Protein AF-A0A7S3WTS3-F1 (afdb_monomer)

Organism: NCBI:txid141414

Structure (mmCIF, N/CA/C/O backbone):
data_AF-A0A7S3WTS3-F1
#
_entry.id   AF-A0A7S3WTS3-F1
#
loop_
_atom_site.group_PDB
_atom_site.id
_atom_site.type_symbol
_atom_site.label_atom_id
_atom_site.label_alt_id
_atom_site.label_comp_id
_atom_site.label_asym_id
_atom_site.label_entity_id
_atom_site.label_seq_id
_atom_site.pdbx_PDB_ins_code
_atom_site.Cartn_x
_atom_site.Cartn_y
_atom_site.Cartn_z
_atom_site.occupancy
_atom_site.B_iso_or_equiv
_atom_site.auth_seq_id
_atom_site.auth_comp_id
_atom_site.auth_asym_id
_atom_site.auth_atom_id
_atom_site.pdbx_PDB_model_num
ATOM 1 N N . LYS A 1 1 ? 21.705 3.295 -2.049 1.00 76.31 1 LYS A N 1
ATOM 2 C CA . LYS A 1 1 ? 22.272 1.938 -1.804 1.00 76.31 1 LYS A CA 1
ATOM 3 C C . LYS A 1 1 ? 21.779 1.475 -0.442 1.00 76.31 1 LYS A C 1
ATOM 5 O O . LYS A 1 1 ? 21.691 2.324 0.433 1.00 76.31 1 LYS A O 1
ATOM 10 N N . SER A 1 2 ? 21.435 0.195 -0.284 1.00 85.75 2 SER A N 1
ATOM 11 C CA . SER A 1 2 ? 20.919 -0.318 0.992 1.00 85.75 2 SER A CA 1
ATOM 12 C C . SER A 1 2 ? 21.976 -0.239 2.103 1.00 85.75 2 SER A C 1
ATOM 14 O O . SER A 1 2 ? 23.155 -0.482 1.843 1.00 85.75 2 SER A O 1
ATOM 16 N N . VAL A 1 3 ? 21.533 0.107 3.314 1.00 93.62 3 VAL A N 1
ATOM 17 C CA . VAL A 1 3 ? 22.329 0.105 4.556 1.00 93.62 3 VAL A CA 1
ATOM 18 C C . VAL A 1 3 ? 21.794 -0.894 5.593 1.00 93.62 3 VAL A C 1
ATOM 20 O O . VAL A 1 3 ? 22.358 -1.009 6.676 1.00 93.62 3 VAL A O 1
ATOM 23 N N . GLY A 1 4 ? 20.718 -1.617 5.271 1.00 95.69 4 GLY A N 1
ATOM 24 C CA . GLY A 1 4 ? 20.043 -2.555 6.163 1.00 95.69 4 GLY A CA 1
ATOM 25 C C . GLY A 1 4 ? 18.849 -3.226 5.486 1.00 95.69 4 GLY A C 1
ATOM 26 O O . GLY A 1 4 ? 18.454 -2.861 4.379 1.00 95.69 4 GLY A O 1
ATOM 27 N N . GLU A 1 5 ? 18.272 -4.218 6.152 1.00 97.00 5 GLU A N 1
ATOM 28 C CA . GLU A 1 5 ? 17.117 -4.963 5.658 1.00 97.00 5 GLU A CA 1
ATOM 29 C C . GLU A 1 5 ? 16.121 -5.236 6.783 1.00 97.00 5 GLU A C 1
ATOM 31 O O . GLU A 1 5 ? 16.455 -5.179 7.968 1.00 97.00 5 GLU A O 1
ATOM 36 N N . VAL A 1 6 ? 14.880 -5.514 6.397 1.00 98.00 6 VAL A N 1
ATOM 37 C CA . VAL A 1 6 ? 13.776 -5.803 7.311 1.00 98.00 6 VAL A CA 1
ATOM 38 C C . VAL A 1 6 ? 13.085 -7.084 6.874 1.00 98.00 6 VAL A C 1
ATOM 40 O O . VAL A 1 6 ? 13.077 -7.428 5.692 1.00 98.00 6 VAL A O 1
ATOM 43 N N . MET A 1 7 ? 12.468 -7.781 7.823 1.00 98.25 7 MET A N 1
ATOM 44 C CA . MET A 1 7 ? 11.709 -8.996 7.549 1.00 98.25 7 MET A CA 1
ATOM 45 C C . MET A 1 7 ? 10.384 -8.956 8.302 1.00 98.25 7 MET A C 1
ATOM 47 O O . MET A 1 7 ? 10.356 -8.775 9.518 1.00 98.25 7 MET A O 1
ATOM 51 N N . ALA A 1 8 ? 9.285 -9.188 7.583 1.00 98.25 8 ALA A N 1
ATOM 52 C CA . ALA A 1 8 ? 7.951 -9.249 8.160 1.00 98.25 8 ALA A CA 1
ATOM 53 C C . ALA A 1 8 ? 7.252 -10.569 7.838 1.00 98.25 8 ALA A C 1
ATOM 55 O O . ALA A 1 8 ? 7.285 -11.063 6.711 1.00 98.25 8 ALA A O 1
ATOM 56 N N . ILE A 1 9 ? 6.540 -11.104 8.828 1.00 98.38 9 ILE A N 1
ATOM 57 C CA . ILE A 1 9 ? 5.779 -12.347 8.704 1.00 98.38 9 ILE A CA 1
ATOM 58 C C . ILE A 1 9 ? 4.284 -12.018 8.580 1.00 98.38 9 ILE A C 1
ATOM 60 O O . ILE A 1 9 ? 3.720 -11.241 9.364 1.00 98.38 9 ILE A O 1
ATOM 64 N N . GLY A 1 10 ? 3.642 -12.630 7.587 1.00 97.62 10 GLY A N 1
ATOM 65 C CA . GLY A 1 10 ? 2.206 -12.552 7.329 1.00 97.62 10 GLY A CA 1
ATOM 66 C C . GLY A 1 10 ? 1.701 -13.845 6.691 1.00 97.62 10 GLY A C 1
ATOM 67 O O . GLY A 1 10 ? 2.477 -14.614 6.127 1.00 97.62 10 GLY A O 1
ATOM 68 N N . ARG A 1 11 ? 0.396 -14.104 6.799 1.00 97.38 11 ARG A N 1
ATOM 69 C CA . ARG A 1 11 ? -0.264 -15.267 6.175 1.00 97.38 11 ARG A CA 1
ATOM 70 C C . ARG A 1 11 ? -0.733 -14.979 4.750 1.00 97.38 11 ARG A C 1
ATOM 72 O O . ARG A 1 11 ? -1.161 -15.893 4.049 1.00 97.38 11 ARG A O 1
ATOM 79 N N . THR A 1 12 ? -0.661 -13.719 4.335 1.00 97.38 12 THR A N 1
ATOM 80 C CA . THR A 1 12 ? -0.874 -13.256 2.964 1.00 97.38 12 THR A CA 1
ATOM 81 C C . THR A 1 12 ? 0.330 -12.428 2.520 1.00 97.38 12 THR A C 1
ATOM 83 O O . THR A 1 12 ? 1.069 -11.887 3.351 1.00 97.38 12 THR A O 1
ATOM 86 N N . PHE A 1 13 ? 0.540 -12.332 1.206 1.00 98.44 13 PHE A N 1
ATOM 87 C CA . PHE A 1 13 ? 1.601 -11.490 0.658 1.00 98.44 13 PHE A CA 1
ATOM 88 C C . PHE A 1 13 ? 1.353 -10.021 1.006 1.00 98.44 13 PHE A C 1
ATOM 90 O O . PHE A 1 13 ? 2.266 -9.326 1.435 1.00 98.44 13 PHE A O 1
ATOM 97 N N . GLU A 1 14 ? 0.104 -9.575 0.872 1.00 98.50 14 GLU A N 1
ATOM 98 C CA . GLU A 1 14 ? -0.329 -8.212 1.154 1.00 98.50 14 GLU A CA 1
ATOM 99 C C . GLU A 1 14 ? -0.013 -7.819 2.607 1.00 98.50 14 GLU A C 1
ATOM 101 O O . GLU A 1 14 ? 0.585 -6.773 2.860 1.00 98.50 14 GLU A O 1
ATOM 106 N N . GLU A 1 15 ? -0.321 -8.706 3.561 1.00 98.56 15 GLU A N 1
ATOM 107 C CA . GLU A 1 15 ? -0.021 -8.496 4.976 1.00 98.56 15 GLU A CA 1
ATOM 108 C C . GLU A 1 15 ? 1.484 -8.388 5.243 1.00 98.56 15 GLU A C 1
ATOM 110 O O . GLU A 1 15 ? 1.923 -7.463 5.932 1.00 98.56 15 GLU A O 1
ATOM 115 N N . SER A 1 16 ? 2.267 -9.339 4.723 1.00 98.50 16 SER A N 1
ATOM 116 C CA . SER A 1 16 ? 3.720 -9.362 4.918 1.00 98.50 16 SER A CA 1
ATOM 117 C C . SER A 1 16 ? 4.374 -8.123 4.304 1.00 98.50 16 SER A C 1
ATOM 119 O O . SER A 1 16 ? 5.156 -7.454 4.978 1.00 98.50 16 SER A O 1
ATOM 121 N N . LEU A 1 17 ? 3.988 -7.747 3.082 1.00 98.50 17 LEU A N 1
ATOM 122 C CA . LEU A 1 17 ? 4.542 -6.589 2.391 1.00 98.50 17 LEU A CA 1
ATOM 123 C C . LEU A 1 17 ? 4.245 -5.279 3.128 1.00 98.50 17 LEU A C 1
ATOM 125 O O . LEU A 1 17 ? 5.165 -4.500 3.366 1.00 98.50 17 LEU A O 1
ATOM 129 N N . GLN A 1 18 ? 2.988 -5.020 3.505 1.00 98.44 18 GLN A N 1
ATOM 130 C CA . GLN A 1 18 ? 2.647 -3.764 4.185 1.00 98.44 18 GLN A CA 1
ATOM 131 C C . GLN A 1 18 ? 3.362 -3.634 5.535 1.00 98.44 18 GLN A C 1
ATOM 133 O O . GLN A 1 18 ? 3.818 -2.550 5.890 1.00 98.44 18 GLN A O 1
ATOM 138 N N . LYS A 1 19 ? 3.519 -4.743 6.271 1.00 98.25 19 LYS A N 1
ATOM 139 C CA . LYS A 1 19 ? 4.327 -4.765 7.497 1.00 98.25 19 LYS A CA 1
ATOM 140 C C . LYS A 1 19 ? 5.802 -4.483 7.211 1.00 98.25 19 LYS A C 1
ATOM 142 O O . LYS A 1 19 ? 6.389 -3.686 7.931 1.00 98.25 19 LYS A O 1
ATOM 147 N N . ALA A 1 20 ? 6.383 -5.104 6.183 1.00 98.31 20 ALA A N 1
ATOM 148 C CA . ALA A 1 20 ? 7.781 -4.887 5.815 1.00 98.31 20 ALA A CA 1
ATOM 149 C C . ALA A 1 20 ? 8.042 -3.421 5.438 1.00 98.31 20 ALA A C 1
ATOM 151 O O . ALA A 1 20 ? 9.007 -2.844 5.922 1.00 98.31 20 ALA A O 1
ATOM 152 N N . LEU A 1 21 ? 7.151 -2.792 4.664 1.00 97.44 21 LEU A N 1
ATOM 153 C CA . LEU A 1 21 ? 7.256 -1.368 4.319 1.00 97.44 21 LEU A CA 1
ATOM 154 C C . LEU A 1 21 ? 7.227 -0.470 5.564 1.00 97.44 21 LEU A C 1
ATOM 156 O O . LEU A 1 21 ? 8.053 0.423 5.691 1.00 97.44 21 LEU A O 1
ATOM 160 N N . ARG A 1 22 ? 6.357 -0.746 6.541 1.00 97.06 22 ARG A N 1
ATOM 161 C CA . ARG A 1 22 ? 6.357 0.002 7.813 1.00 97.06 22 ARG A CA 1
ATOM 162 C C . ARG A 1 22 ? 7.616 -0.194 8.656 1.00 97.06 22 ARG A C 1
ATOM 164 O O . ARG A 1 22 ? 7.928 0.639 9.497 1.00 97.06 22 ARG A O 1
ATOM 171 N N . MET A 1 23 ? 8.329 -1.304 8.479 1.00 97.50 23 MET A N 1
ATOM 172 C CA . MET A 1 23 ? 9.573 -1.551 9.208 1.00 97.50 23 MET A CA 1
ATOM 173 C C . MET A 1 23 ? 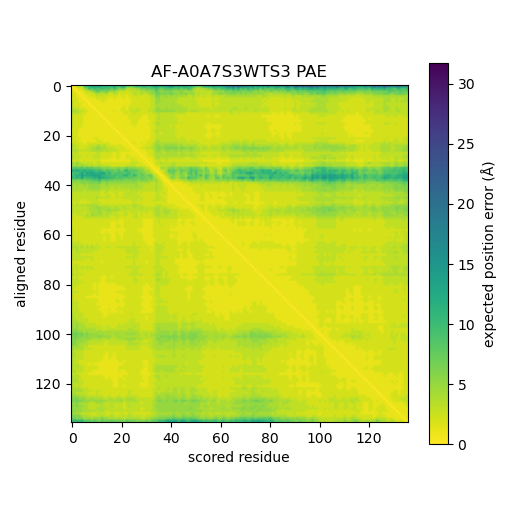10.752 -0.756 8.640 1.00 97.50 23 MET A C 1
ATOM 175 O O . MET A 1 23 ? 11.752 -0.621 9.340 1.00 97.50 23 MET A O 1
ATOM 179 N N . THR A 1 24 ? 10.672 -0.247 7.401 1.00 94.94 24 THR A N 1
ATOM 180 C CA . THR A 1 24 ? 11.810 0.454 6.784 1.00 94.94 24 THR A CA 1
ATOM 181 C C . THR A 1 24 ? 12.035 1.848 7.357 1.00 94.94 24 THR A C 1
ATOM 183 O O . THR A 1 24 ? 13.183 2.264 7.464 1.00 94.94 24 THR A O 1
ATOM 186 N N . ASP A 1 25 ? 10.964 2.567 7.708 1.00 92.69 25 ASP A N 1
ATOM 187 C CA . ASP A 1 25 ? 11.033 3.914 8.282 1.00 92.69 25 ASP A CA 1
ATOM 188 C C . ASP A 1 25 ? 9.705 4.259 8.997 1.00 92.69 25 ASP A C 1
ATOM 190 O O . ASP A 1 25 ? 8.646 3.946 8.447 1.00 92.69 25 ASP A O 1
ATOM 194 N N . PRO A 1 26 ? 9.715 4.912 10.180 1.00 90.56 26 PRO A N 1
ATOM 195 C CA . PRO A 1 26 ? 8.499 5.287 10.916 1.00 90.56 26 PRO A CA 1
ATOM 196 C C . PRO A 1 26 ? 7.515 6.201 10.168 1.00 90.56 26 PRO A C 1
ATOM 198 O O . PRO A 1 26 ? 6.361 6.320 10.576 1.00 90.56 26 PRO A O 1
ATOM 201 N N . ILE A 1 27 ? 7.958 6.896 9.119 1.00 90.75 27 ILE A N 1
ATOM 202 C CA . ILE A 1 27 ? 7.109 7.766 8.295 1.00 90.75 27 ILE A CA 1
ATOM 203 C C . ILE A 1 27 ? 6.296 6.940 7.287 1.00 90.75 27 ILE A C 1
ATOM 205 O O . ILE A 1 27 ? 5.232 7.379 6.845 1.00 90.75 27 ILE A O 1
ATOM 209 N N . ILE A 1 28 ? 6.769 5.744 6.927 1.00 93.06 28 ILE A N 1
ATOM 210 C CA . ILE A 1 28 ? 6.120 4.880 5.944 1.00 93.06 28 ILE A CA 1
ATOM 211 C C . ILE A 1 28 ? 4.992 4.099 6.606 1.00 93.06 28 ILE A C 1
ATOM 213 O O . ILE A 1 28 ? 5.206 3.313 7.521 1.00 93.06 28 ILE A O 1
ATOM 217 N N . GLU A 1 29 ? 3.782 4.265 6.078 1.00 94.31 29 GLU A N 1
ATOM 218 C CA . GLU A 1 29 ? 2.571 3.635 6.613 1.00 94.31 29 GLU A CA 1
ATOM 219 C C . GLU A 1 29 ? 2.208 2.294 5.961 1.00 94.31 29 GLU A C 1
ATOM 221 O O . GLU A 1 29 ? 1.423 1.509 6.501 1.00 94.31 29 GLU A O 1
ATOM 226 N N . GLY A 1 30 ? 2.822 1.980 4.823 1.00 96.06 30 GLY A N 1
ATOM 227 C CA . GLY A 1 30 ? 2.553 0.771 4.060 1.00 96.06 30 GLY A CA 1
ATOM 228 C C . GLY A 1 30 ? 2.726 1.018 2.568 1.00 96.06 30 GLY A C 1
ATOM 229 O O . GLY A 1 30 ? 3.557 1.822 2.145 1.00 96.06 30 GLY A O 1
ATOM 230 N N . PHE A 1 31 ? 1.938 0.309 1.761 1.00 97.69 31 PHE A N 1
ATOM 231 C CA . PHE A 1 31 ? 1.930 0.491 0.312 1.00 97.69 31 PHE A CA 1
ATOM 232 C C . PHE A 1 31 ? 1.034 1.678 -0.061 1.00 97.69 31 PHE A C 1
ATOM 234 O O . PHE A 1 31 ? -0.172 1.527 -0.253 1.00 97.69 31 PHE A O 1
ATOM 241 N N . GLU A 1 32 ? 1.637 2.862 -0.117 1.00 94.06 32 GLU A N 1
ATOM 242 C CA . GLU A 1 32 ? 0.951 4.140 -0.314 1.00 94.06 32 GLU A CA 1
ATOM 243 C C . GLU A 1 32 ? 1.345 4.798 -1.651 1.00 94.06 32 GLU A C 1
ATOM 245 O O . GLU A 1 32 ? 2.521 4.762 -2.027 1.00 94.06 32 GLU A O 1
ATOM 250 N N . PRO A 1 33 ? 0.389 5.397 -2.387 1.00 92.88 33 PRO A N 1
ATOM 251 C CA . PRO A 1 33 ? 0.687 6.185 -3.578 1.00 92.88 33 PRO A CA 1
ATOM 252 C C . PRO A 1 33 ? 1.446 7.461 -3.199 1.00 92.88 33 PRO A C 1
ATOM 254 O O . PRO A 1 33 ? 1.111 8.113 -2.210 1.00 92.88 33 PRO A O 1
ATOM 257 N N . ASN A 1 34 ? 2.448 7.832 -3.996 1.00 86.88 34 ASN A N 1
ATOM 258 C CA . ASN A 1 34 ? 3.230 9.046 -3.780 1.00 86.88 34 ASN A CA 1
ATOM 259 C C . ASN A 1 34 ? 3.334 9.857 -5.077 1.00 86.88 34 ASN A C 1
ATOM 261 O O . ASN A 1 34 ? 4.106 9.517 -5.973 1.00 86.88 34 ASN A O 1
ATOM 265 N N . GLU A 1 35 ? 2.569 10.945 -5.152 1.00 74.12 35 GLU A N 1
ATOM 266 C CA . GLU A 1 35 ? 2.540 11.842 -6.312 1.00 74.12 35 GLU A CA 1
ATOM 267 C C . GLU A 1 35 ? 3.864 12.587 -6.527 1.00 74.12 35 GLU A C 1
ATOM 269 O O . GLU A 1 35 ? 4.239 12.844 -7.666 1.00 74.12 35 GLU A O 1
ATOM 274 N N . PHE A 1 36 ? 4.641 12.824 -5.465 1.00 77.50 36 PHE A N 1
ATOM 275 C CA . PHE A 1 36 ? 5.948 13.486 -5.554 1.00 77.50 36 PHE A CA 1
ATOM 276 C C . PHE A 1 36 ? 7.031 12.604 -6.189 1.00 77.50 36 PHE A C 1
ATOM 278 O O . PHE A 1 36 ? 8.120 13.084 -6.494 1.00 77.50 36 PHE A O 1
ATOM 285 N N . VAL A 1 37 ? 6.760 11.310 -6.395 1.00 77.69 37 VAL A N 1
ATOM 286 C CA . VAL A 1 37 ? 7.661 10.421 -7.147 1.00 77.69 37 VAL A CA 1
ATOM 287 C C . VAL A 1 37 ? 7.528 10.641 -8.658 1.00 77.69 37 VAL A C 1
ATOM 289 O O . VAL A 1 37 ? 8.454 10.309 -9.400 1.00 77.69 37 VAL A O 1
ATOM 292 N N . ALA A 1 38 ? 6.397 11.181 -9.127 1.00 78.38 38 ALA A N 1
ATOM 293 C CA . ALA A 1 38 ? 6.162 11.450 -10.540 1.00 78.38 38 ALA A CA 1
ATOM 294 C C . ALA A 1 38 ? 5.006 12.439 -10.753 1.00 78.38 38 ALA A C 1
ATOM 296 O O . ALA A 1 38 ? 3.832 12.061 -10.689 1.00 78.38 38 ALA A O 1
ATOM 297 N N . GLU A 1 39 ? 5.329 13.686 -11.087 1.00 83.81 39 GLU A N 1
ATOM 298 C CA . GLU A 1 39 ? 4.324 14.718 -11.368 1.00 83.81 39 GLU A CA 1
ATOM 299 C C . GLU A 1 39 ? 3.659 14.489 -12.732 1.00 83.81 39 GLU A C 1
ATOM 301 O O . GLU A 1 39 ? 2.442 14.626 -12.870 1.00 83.81 39 GLU A O 1
ATOM 306 N N . THR A 1 40 ? 4.435 14.062 -13.733 1.00 91.50 40 THR A N 1
ATOM 307 C CA . THR A 1 40 ? 3.939 13.796 -15.089 1.00 91.50 40 THR A CA 1
ATOM 308 C C . THR A 1 40 ? 3.793 12.300 -15.385 1.00 91.50 40 THR A C 1
ATOM 310 O O . THR A 1 40 ? 4.257 11.432 -14.641 1.00 91.50 40 THR A O 1
ATOM 313 N N . GLU A 1 41 ? 3.115 11.967 -16.486 1.00 93.25 41 GLU A N 1
ATOM 314 C CA . GLU A 1 41 ? 3.056 10.588 -16.986 1.00 93.25 41 GLU A CA 1
ATOM 315 C C . GLU A 1 41 ? 4.441 10.078 -17.420 1.00 93.25 41 GLU A C 1
ATOM 317 O O . GLU A 1 41 ? 4.784 8.939 -17.102 1.00 93.25 41 GLU A O 1
ATOM 322 N N . ASP A 1 42 ? 5.265 10.920 -18.047 1.00 94.44 42 ASP A N 1
ATOM 323 C CA . ASP A 1 42 ? 6.628 10.562 -18.461 1.00 94.44 42 ASP A CA 1
ATOM 324 C C . ASP A 1 42 ? 7.546 10.297 -17.259 1.00 94.44 42 ASP A C 1
ATOM 326 O O . ASP A 1 42 ? 8.312 9.325 -17.263 1.00 94.44 42 ASP A O 1
ATOM 330 N N . ASP A 1 43 ? 7.425 11.096 -16.193 1.00 93.38 43 ASP A N 1
ATOM 331 C CA . ASP A 1 43 ? 8.140 10.844 -14.936 1.00 93.38 43 ASP A CA 1
ATOM 332 C C . ASP A 1 43 ? 7.741 9.492 -14.346 1.00 93.38 43 ASP A C 1
ATOM 334 O O . ASP A 1 43 ? 8.593 8.733 -13.883 1.00 93.38 43 ASP A O 1
ATOM 338 N N . LEU A 1 44 ? 6.452 9.149 -14.411 1.00 95.50 44 LEU A N 1
ATOM 339 C CA . LEU A 1 44 ? 5.945 7.890 -13.880 1.00 95.50 44 LEU A CA 1
ATOM 340 C C . LEU A 1 44 ? 6.443 6.695 -14.696 1.00 95.50 44 LEU A C 1
ATOM 342 O O . LEU A 1 44 ? 6.880 5.698 -14.117 1.00 95.50 44 LEU A O 1
ATOM 346 N N . VAL A 1 45 ? 6.451 6.803 -16.030 1.00 96.81 45 VAL A N 1
ATOM 347 C CA . VAL A 1 45 ? 7.064 5.798 -16.913 1.00 96.81 45 VAL A CA 1
ATOM 348 C C . VAL A 1 45 ? 8.530 5.590 -16.532 1.00 96.81 45 VAL A C 1
ATOM 350 O O . VAL A 1 45 ? 8.963 4.448 -16.353 1.00 96.81 45 VAL A O 1
ATOM 353 N N . ARG A 1 46 ? 9.288 6.677 -16.351 1.00 95.81 46 ARG A N 1
ATOM 354 C CA . ARG A 1 46 ? 10.707 6.614 -15.986 1.00 95.81 46 ARG A CA 1
ATOM 355 C C . ARG A 1 46 ? 10.927 5.984 -14.609 1.00 95.81 46 ARG A C 1
ATOM 357 O O . ARG A 1 46 ? 11.797 5.122 -14.488 1.00 95.81 46 ARG A O 1
ATOM 364 N N . SER A 1 47 ? 10.138 6.364 -13.606 1.00 95.94 47 SER A N 1
ATOM 365 C CA . SER A 1 47 ? 10.211 5.838 -12.233 1.00 95.94 47 SER A CA 1
ATOM 366 C C . SER A 1 47 ? 9.847 4.350 -12.137 1.00 95.94 47 SER A C 1
ATOM 368 O O . SER A 1 47 ? 10.302 3.652 -11.231 1.00 95.94 47 SER A O 1
ATOM 370 N N . LEU A 1 48 ? 9.053 3.831 -13.079 1.00 97.00 48 LEU A N 1
ATOM 371 C CA . LEU A 1 48 ? 8.755 2.399 -13.186 1.00 97.00 48 LEU A CA 1
ATOM 372 C C . LEU A 1 48 ? 9.853 1.633 -13.939 1.00 97.00 48 LEU A C 1
ATOM 374 O O . LEU A 1 48 ? 10.252 0.546 -13.507 1.00 97.00 48 LEU A O 1
ATOM 378 N N . ALA A 1 49 ? 10.357 2.208 -15.035 1.00 96.81 49 ALA A N 1
ATOM 379 C CA . ALA A 1 49 ? 11.381 1.600 -15.881 1.00 96.81 49 ALA A CA 1
ATOM 380 C C . ALA A 1 49 ? 12.756 1.522 -15.198 1.00 96.81 49 ALA A C 1
ATOM 382 O O . ALA A 1 49 ? 13.452 0.511 -15.300 1.00 96.81 49 ALA A O 1
ATOM 383 N N . VAL A 1 50 ? 13.150 2.568 -14.468 1.00 94.88 50 VAL A N 1
ATOM 384 C CA . VAL A 1 50 ? 14.436 2.632 -13.763 1.00 94.88 50 VAL A CA 1
ATOM 385 C C . VAL A 1 50 ? 14.230 2.249 -12.303 1.00 94.88 50 VAL A C 1
ATOM 387 O O . VAL A 1 50 ? 13.591 2.970 -11.544 1.00 94.88 50 VAL A O 1
ATOM 390 N N . ALA A 1 51 ? 14.780 1.105 -11.888 1.00 93.88 51 ALA A N 1
ATOM 391 C CA . ALA A 1 51 ? 14.631 0.644 -10.513 1.00 93.88 51 ALA A CA 1
ATOM 392 C C . ALA A 1 51 ? 15.312 1.589 -9.503 1.00 93.88 51 ALA A C 1
ATOM 394 O O . ALA A 1 51 ? 16.520 1.815 -9.568 1.00 93.88 51 ALA A O 1
ATOM 395 N N . SER A 1 52 ? 14.529 2.089 -8.546 1.00 93.19 52 SER A N 1
ATOM 396 C CA . SER A 1 52 ? 14.959 2.927 -7.420 1.00 93.19 52 SER A CA 1
ATOM 397 C C . SER A 1 52 ? 14.398 2.399 -6.092 1.00 93.19 52 SER A C 1
ATOM 399 O O . SER A 1 52 ? 13.559 1.496 -6.068 1.00 93.19 52 SER A O 1
ATOM 401 N N . ASP A 1 53 ? 14.839 2.984 -4.981 1.00 91.81 53 ASP A N 1
ATOM 402 C CA . ASP A 1 53 ? 14.266 2.782 -3.642 1.00 91.81 53 ASP A CA 1
ATOM 403 C C . ASP A 1 53 ? 12.818 3.290 -3.519 1.00 91.81 53 ASP A C 1
ATOM 405 O O . ASP A 1 53 ? 12.041 2.763 -2.726 1.00 91.81 53 ASP A O 1
ATOM 409 N N . THR A 1 54 ? 12.418 4.252 -4.351 1.00 92.88 54 THR A N 1
ATOM 410 C CA . THR A 1 54 ? 11.055 4.804 -4.395 1.00 92.88 54 THR A CA 1
ATOM 411 C C . THR A 1 54 ? 10.118 4.110 -5.386 1.00 92.88 54 THR A C 1
ATOM 413 O O . THR A 1 54 ? 8.915 4.382 -5.384 1.00 92.88 54 THR A O 1
ATOM 416 N N . ARG A 1 55 ? 10.620 3.180 -6.214 1.00 96.25 55 ARG A N 1
ATOM 417 C CA . ARG A 1 55 ? 9.844 2.523 -7.286 1.00 96.25 55 ARG A CA 1
ATOM 418 C C . ARG A 1 55 ? 8.579 1.831 -6.782 1.00 96.25 55 ARG A C 1
ATOM 420 O O . ARG A 1 55 ? 7.581 1.801 -7.495 1.00 96.25 55 ARG A O 1
ATOM 427 N N . ILE A 1 56 ? 8.584 1.291 -5.562 1.00 96.69 56 ILE A N 1
ATOM 428 C CA . ILE A 1 56 ? 7.389 0.659 -4.985 1.00 96.69 56 ILE A CA 1
ATOM 429 C C . ILE A 1 56 ? 6.227 1.659 -4.837 1.00 96.69 56 ILE A C 1
ATOM 431 O O . ILE A 1 56 ? 5.086 1.313 -5.128 1.00 96.69 56 ILE A O 1
ATOM 435 N N . TYR A 1 57 ? 6.515 2.917 -4.499 1.00 96.00 57 TYR A N 1
ATOM 436 C CA . TYR A 1 57 ? 5.510 3.977 -4.383 1.00 96.00 57 TYR A CA 1
ATOM 437 C C . TYR A 1 57 ? 5.083 4.518 -5.754 1.00 96.00 57 TYR A C 1
ATOM 439 O O . TYR A 1 57 ? 3.920 4.870 -5.936 1.00 96.00 57 TYR A O 1
ATOM 447 N N . ALA A 1 58 ? 5.980 4.496 -6.750 1.00 97.25 58 ALA A N 1
ATOM 448 C CA . ALA A 1 58 ? 5.612 4.754 -8.146 1.00 97.25 58 ALA A CA 1
ATOM 449 C C . ALA A 1 58 ? 4.607 3.710 -8.665 1.00 97.25 58 ALA A C 1
ATOM 451 O O . ALA A 1 58 ? 3.653 4.054 -9.355 1.00 97.25 58 ALA A O 1
ATOM 452 N N . ILE A 1 59 ? 4.769 2.432 -8.292 1.00 98.25 59 ILE A N 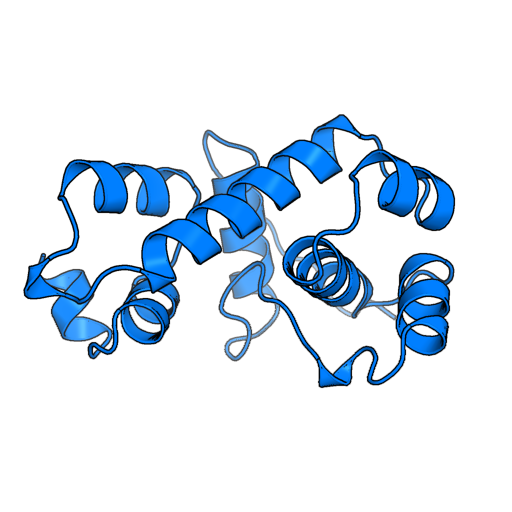1
ATOM 453 C CA . ILE A 1 59 ? 3.795 1.381 -8.629 1.00 98.25 59 ILE A CA 1
ATOM 454 C C . ILE A 1 59 ? 2.443 1.667 -7.965 1.00 98.25 59 ILE A C 1
ATOM 456 O O . ILE A 1 59 ? 1.411 1.550 -8.624 1.00 98.25 59 ILE A O 1
ATOM 460 N N . ALA A 1 60 ? 2.432 2.066 -6.689 1.00 97.81 60 ALA A N 1
ATOM 461 C CA . ALA A 1 60 ? 1.200 2.441 -5.994 1.00 97.81 60 ALA A CA 1
ATOM 462 C C . ALA A 1 60 ? 0.487 3.623 -6.674 1.00 97.81 60 ALA A C 1
ATOM 464 O O . ALA A 1 60 ? -0.728 3.579 -6.869 1.00 97.81 60 ALA A O 1
ATOM 465 N N . GLU A 1 61 ? 1.238 4.647 -7.088 1.00 97.44 61 GLU A N 1
ATOM 466 C CA . GLU A 1 61 ? 0.705 5.802 -7.817 1.00 97.44 61 GLU A CA 1
ATOM 467 C C . GLU A 1 61 ? 0.167 5.411 -9.203 1.00 97.44 61 GLU A C 1
ATOM 469 O O . GLU A 1 61 ? -0.933 5.815 -9.569 1.00 97.44 61 GLU A O 1
ATOM 474 N N . ALA A 1 62 ? 0.869 4.558 -9.955 1.00 97.69 62 ALA A N 1
ATOM 475 C CA . ALA A 1 62 ? 0.390 4.063 -11.247 1.00 97.69 62 ALA A CA 1
ATOM 476 C C . ALA A 1 62 ? -0.927 3.285 -11.125 1.00 97.69 62 ALA A C 1
ATOM 478 O O . ALA A 1 62 ? -1.850 3.496 -11.915 1.00 97.69 62 ALA A O 1
ATOM 479 N N . LEU A 1 63 ? -1.045 2.430 -10.106 1.00 98.25 63 LEU A N 1
ATOM 480 C CA . LEU A 1 63 ? -2.284 1.704 -9.820 1.00 98.25 63 LEU A CA 1
ATOM 481 C C . LEU A 1 63 ? -3.420 2.659 -9.431 1.00 98.25 63 LEU A C 1
ATOM 483 O O . LEU A 1 63 ? -4.525 2.520 -9.952 1.00 98.25 63 LEU A O 1
ATOM 487 N N . LYS A 1 64 ? -3.143 3.678 -8.603 1.00 96.44 64 LYS A N 1
ATOM 488 C CA . LYS A 1 64 ? -4.108 4.740 -8.263 1.00 96.44 64 LYS A CA 1
ATOM 489 C C . LYS A 1 64 ? -4.567 5.520 -9.503 1.00 96.44 64 LYS A C 1
ATOM 491 O O . LYS A 1 64 ? -5.747 5.838 -9.607 1.00 96.44 64 LYS A O 1
ATOM 496 N N . ARG A 1 65 ? -3.671 5.786 -10.463 1.00 95.81 65 ARG A N 1
ATOM 497 C CA . ARG A 1 65 ? -3.990 6.405 -11.770 1.00 95.81 65 ARG A CA 1
ATOM 498 C C . ARG A 1 65 ? -4.696 5.454 -12.748 1.00 95.81 65 ARG A C 1
ATOM 500 O O . ARG A 1 65 ? -4.928 5.824 -13.896 1.00 95.81 65 ARG A O 1
ATOM 507 N N . GLY A 1 66 ? -5.024 4.231 -12.329 1.00 96.81 66 GLY A N 1
ATOM 508 C CA . GLY A 1 66 ? -5.768 3.262 -13.133 1.00 96.81 66 GLY A CA 1
ATOM 509 C C . GLY A 1 66 ? -4.933 2.523 -14.180 1.00 96.81 66 GLY A C 1
ATOM 510 O O . GLY A 1 66 ? -5.499 1.948 -15.109 1.00 96.81 66 GLY A O 1
ATOM 511 N N . TRP A 1 67 ? -3.600 2.518 -14.072 1.00 98.06 67 TRP A N 1
ATOM 512 C CA . TRP A 1 67 ? -2.760 1.756 -14.998 1.00 98.06 67 TRP A CA 1
ATOM 513 C C . TRP A 1 67 ? -2.971 0.252 -14.822 1.00 98.06 67 TRP A C 1
ATOM 515 O O . TRP A 1 67 ? -3.156 -0.257 -13.714 1.00 98.06 67 TRP A O 1
ATOM 525 N N . THR A 1 68 ? -2.917 -0.480 -15.933 1.00 98.56 68 THR A N 1
ATOM 526 C CA . THR A 1 68 ? -3.097 -1.932 -15.923 1.00 98.56 68 THR A CA 1
ATOM 527 C C . THR A 1 68 ? -1.866 -2.644 -15.368 1.00 98.56 68 THR A C 1
ATOM 529 O O . THR A 1 68 ? -0.732 -2.174 -15.503 1.00 98.56 68 THR A O 1
ATOM 532 N N . VAL A 1 69 ? -2.085 -3.831 -14.792 1.00 98.69 69 VAL A N 1
ATOM 533 C CA . VAL A 1 69 ? -0.996 -4.719 -14.358 1.00 98.69 69 VAL A CA 1
ATOM 534 C C . VAL A 1 69 ? -0.054 -5.033 -15.519 1.00 98.69 69 VAL A C 1
ATOM 536 O O . VAL A 1 69 ? 1.156 -4.991 -15.327 1.00 98.69 69 VAL A O 1
ATOM 539 N N . ASP A 1 70 ? -0.580 -5.249 -16.726 1.00 98.75 70 ASP A N 1
ATOM 540 C CA . ASP A 1 70 ? 0.234 -5.542 -17.910 1.00 98.75 70 ASP A CA 1
ATOM 541 C C . ASP A 1 70 ? 1.152 -4.376 -18.289 1.00 98.75 70 ASP A C 1
ATOM 543 O O . ASP A 1 70 ? 2.332 -4.587 -18.568 1.00 98.75 70 ASP A O 1
ATOM 547 N N . ARG A 1 71 ? 0.652 -3.132 -18.237 1.00 98.50 71 ARG A N 1
ATOM 548 C CA . ARG A 1 71 ? 1.471 -1.936 -18.491 1.00 98.50 71 ARG A CA 1
ATOM 549 C C . ARG A 1 71 ? 2.597 -1.821 -17.464 1.00 98.50 71 ARG A C 1
ATOM 551 O O . ARG A 1 71 ? 3.747 -1.588 -17.826 1.00 98.50 71 ARG A O 1
ATOM 558 N N . ILE A 1 72 ? 2.281 -2.007 -16.182 1.00 98.62 72 ILE A N 1
ATOM 559 C CA . ILE A 1 72 ? 3.279 -1.954 -15.105 1.00 98.62 72 ILE A CA 1
ATOM 560 C C . ILE A 1 72 ? 4.287 -3.101 -15.253 1.00 98.62 72 ILE A C 1
ATOM 562 O O . ILE A 1 72 ? 5.485 -2.888 -15.071 1.00 98.62 72 ILE A O 1
ATOM 566 N N . HIS A 1 73 ? 3.839 -4.299 -15.627 1.00 98.62 73 HIS A N 1
ATOM 567 C CA . HIS A 1 73 ? 4.703 -5.447 -15.885 1.00 98.62 73 HIS A CA 1
ATOM 568 C C . HIS A 1 73 ? 5.699 -5.158 -17.012 1.00 98.62 73 HIS A C 1
ATOM 570 O O . HIS A 1 73 ? 6.896 -5.348 -16.819 1.00 98.62 73 HIS A O 1
ATOM 576 N N . GLN A 1 74 ? 5.235 -4.623 -18.145 1.00 98.62 74 GLN A N 1
ATOM 577 C CA . GLN A 1 74 ? 6.097 -4.280 -19.283 1.00 98.62 74 GLN A CA 1
ATOM 578 C C . GLN A 1 74 ? 7.203 -3.286 -18.908 1.00 98.62 74 GLN A C 1
ATOM 580 O O . GLN A 1 74 ? 8.331 -3.417 -19.374 1.00 98.62 74 GLN A O 1
ATOM 585 N N . LEU A 1 75 ? 6.900 -2.317 -18.041 1.00 98.25 75 LEU A N 1
ATOM 586 C CA . LEU A 1 75 ? 7.872 -1.311 -17.604 1.00 98.25 75 LEU A CA 1
ATOM 587 C C . LEU A 1 75 ? 8.824 -1.833 -16.522 1.00 98.25 75 LEU A C 1
ATOM 589 O O . LEU A 1 75 ? 9.998 -1.483 -16.506 1.00 98.25 75 LEU A O 1
ATOM 593 N N . THR A 1 76 ? 8.331 -2.659 -15.600 1.00 98.38 76 THR A N 1
ATOM 594 C CA . THR A 1 76 ? 9.071 -3.027 -14.380 1.00 98.38 76 THR A CA 1
ATOM 595 C C . THR A 1 76 ? 9.718 -4.410 -14.436 1.00 98.38 76 THR A C 1
ATOM 597 O O . THR A 1 76 ? 10.598 -4.695 -13.616 1.00 98.38 76 THR A O 1
ATOM 600 N N . SER A 1 77 ? 9.251 -5.273 -15.346 1.00 98.50 77 SER A N 1
ATOM 601 C CA . SER A 1 77 ? 9.510 -6.720 -15.401 1.00 98.50 77 SER A CA 1
ATOM 602 C C . SER A 1 77 ? 9.154 -7.491 -14.116 1.00 98.50 77 SER A C 1
ATOM 604 O O . SER A 1 77 ? 9.565 -8.638 -13.954 1.00 98.50 77 SER A O 1
ATOM 606 N N . ILE A 1 78 ? 8.393 -6.897 -13.186 1.00 98.62 78 ILE A N 1
ATOM 607 C CA . ILE A 1 78 ? 7.908 -7.591 -11.980 1.00 98.62 78 ILE A CA 1
ATOM 608 C C . ILE A 1 78 ? 6.819 -8.569 -12.394 1.00 98.62 78 ILE A C 1
ATOM 610 O O . ILE A 1 78 ? 5.890 -8.174 -13.094 1.00 98.62 78 ILE A O 1
ATOM 614 N N . ASP A 1 79 ? 6.907 -9.816 -11.933 1.00 98.75 79 ASP A N 1
ATOM 615 C CA . ASP A 1 79 ? 5.915 -10.841 -12.252 1.00 98.75 79 ASP A CA 1
ATOM 616 C C . ASP A 1 79 ? 4.475 -10.363 -11.947 1.00 98.75 79 ASP A C 1
ATOM 618 O O . ASP A 1 79 ? 4.225 -9.811 -10.861 1.00 98.75 79 ASP A O 1
ATOM 622 N N . PRO A 1 80 ? 3.517 -10.566 -12.875 1.00 98.62 80 PRO A N 1
ATOM 623 C CA . PRO A 1 80 ? 2.143 -10.108 -12.707 1.00 98.62 80 PRO A CA 1
ATOM 624 C C . PRO A 1 80 ? 1.479 -10.597 -11.420 1.00 98.62 80 PRO A C 1
ATOM 626 O O . PRO A 1 80 ? 0.629 -9.889 -10.884 1.00 98.62 80 PRO A O 1
ATOM 629 N N . TRP A 1 81 ? 1.860 -11.759 -10.879 1.00 98.75 81 TRP A N 1
ATOM 630 C CA . TRP A 1 81 ? 1.327 -12.259 -9.615 1.00 98.75 81 TRP A CA 1
ATOM 631 C C . TRP A 1 81 ? 1.520 -11.243 -8.486 1.00 98.75 81 TRP A C 1
ATOM 633 O O . TRP A 1 81 ? 0.554 -10.925 -7.792 1.00 98.75 81 TRP A O 1
ATOM 643 N N . PHE A 1 82 ? 2.721 -10.671 -8.337 1.00 98.75 82 PHE A N 1
ATOM 644 C CA . PHE A 1 82 ? 2.992 -9.655 -7.314 1.00 98.75 82 PHE A CA 1
ATOM 645 C C . PHE A 1 82 ? 2.214 -8.370 -7.589 1.00 98.75 82 PHE A C 1
ATOM 647 O O . PHE A 1 82 ? 1.614 -7.804 -6.677 1.00 98.75 82 PHE A O 1
ATOM 654 N N . LEU A 1 83 ? 2.175 -7.931 -8.847 1.00 98.75 83 LEU A N 1
ATOM 655 C CA . LEU A 1 83 ? 1.468 -6.714 -9.242 1.00 98.75 83 LEU A CA 1
ATOM 656 C C . LEU A 1 83 ? -0.041 -6.817 -8.994 1.00 98.75 83 LEU A C 1
ATOM 658 O O . LEU A 1 83 ? -0.647 -5.857 -8.527 1.00 98.75 83 LEU A O 1
ATOM 662 N N . TRP A 1 84 ? -0.647 -7.989 -9.202 1.00 98.69 84 TRP A N 1
ATOM 663 C CA . TRP A 1 84 ? -2.037 -8.241 -8.825 1.00 98.69 84 TRP A CA 1
ATOM 664 C C . TRP A 1 84 ? -2.248 -8.163 -7.313 1.00 98.69 84 TRP A C 1
ATOM 666 O O . TRP A 1 84 ? -3.263 -7.627 -6.874 1.00 98.69 84 TRP A O 1
ATOM 676 N N . LYS A 1 85 ? -1.300 -8.632 -6.491 1.00 98.62 85 LYS A N 1
ATOM 677 C CA . LYS A 1 85 ? -1.381 -8.454 -5.031 1.00 98.62 85 LYS A CA 1
ATOM 678 C C . LYS A 1 85 ? -1.296 -6.983 -4.626 1.00 98.62 85 LYS A C 1
ATOM 680 O O . LYS A 1 85 ? -2.087 -6.545 -3.797 1.00 98.62 85 LYS A O 1
ATOM 685 N N . LEU A 1 86 ? -0.401 -6.213 -5.245 1.00 98.69 86 LEU A N 1
ATOM 686 C CA . LEU A 1 86 ? -0.308 -4.763 -5.039 1.00 98.69 86 LEU A CA 1
ATOM 687 C C . LEU A 1 86 ? -1.592 -4.048 -5.467 1.00 98.69 86 LEU A C 1
ATOM 689 O O . LEU A 1 86 ? -2.103 -3.199 -4.737 1.00 98.69 86 LEU A O 1
ATOM 693 N N . LYS A 1 87 ? -2.164 -4.443 -6.610 1.00 98.56 87 LYS A N 1
ATOM 694 C CA . LYS A 1 87 ? -3.449 -3.923 -7.077 1.00 98.56 87 LYS A CA 1
ATOM 695 C C . LYS A 1 87 ? -4.560 -4.189 -6.067 1.00 98.56 87 LYS A C 1
ATOM 697 O O . LYS A 1 87 ? -5.324 -3.280 -5.791 1.00 98.56 87 LYS A O 1
ATOM 702 N N . ARG A 1 88 ? -4.620 -5.370 -5.442 1.00 98.38 88 ARG A N 1
ATOM 703 C CA . ARG A 1 88 ? -5.618 -5.648 -4.388 1.00 98.38 88 ARG A CA 1
ATOM 704 C C . ARG A 1 88 ? -5.504 -4.694 -3.198 1.00 98.38 88 ARG A C 1
ATOM 706 O O . ARG A 1 88 ? -6.530 -4.319 -2.640 1.00 98.38 88 ARG A O 1
ATOM 713 N N . ILE A 1 89 ? -4.288 -4.289 -2.823 1.00 98.50 89 ILE A N 1
ATOM 714 C CA . ILE A 1 89 ? -4.082 -3.274 -1.778 1.00 98.50 89 ILE A CA 1
ATOM 715 C C . ILE A 1 89 ? -4.592 -1.911 -2.265 1.00 98.50 89 ILE A C 1
ATOM 717 O O . ILE A 1 89 ? -5.336 -1.250 -1.546 1.00 98.50 89 ILE A O 1
ATOM 721 N N . SE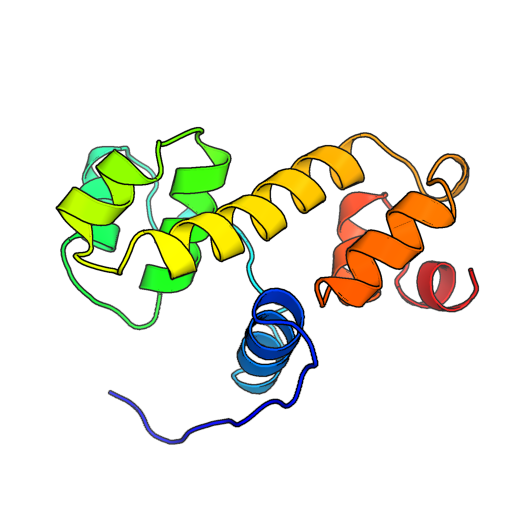R A 1 90 ? -4.249 -1.515 -3.494 1.00 98.31 90 SER A N 1
ATOM 722 C CA . SER A 1 90 ? -4.717 -0.261 -4.104 1.00 98.31 90 SER A CA 1
ATOM 723 C C . SER A 1 90 ? -6.248 -0.202 -4.236 1.00 98.31 90 SER A C 1
ATOM 725 O O . SER A 1 90 ? -6.855 0.801 -3.871 1.00 98.31 90 SER A O 1
ATOM 727 N N . ASP A 1 91 ? -6.886 -1.297 -4.650 1.00 98.19 91 ASP A N 1
ATOM 728 C CA . ASP A 1 91 ? -8.343 -1.411 -4.772 1.00 98.19 91 ASP A CA 1
ATOM 729 C C . ASP A 1 91 ? -9.023 -1.354 -3.396 1.00 98.19 91 ASP A C 1
ATOM 731 O O . ASP A 1 91 ? -10.003 -0.636 -3.219 1.00 98.19 91 ASP A O 1
ATOM 735 N N . MET A 1 92 ? -8.482 -2.060 -2.392 1.00 98.25 92 MET A N 1
ATOM 736 C CA . MET A 1 92 ? -8.978 -1.976 -1.013 1.00 98.25 92 MET A CA 1
ATOM 737 C C . MET A 1 92 ? -8.872 -0.547 -0.478 1.00 98.25 92 MET A C 1
ATOM 739 O O . MET A 1 92 ? -9.790 -0.073 0.181 1.00 98.25 92 MET A O 1
ATOM 743 N N . ARG A 1 93 ? -7.780 0.159 -0.787 1.00 97.50 93 ARG A N 1
ATOM 744 C CA . ARG A 1 93 ? -7.624 1.569 -0.431 1.00 97.50 93 ARG A CA 1
ATOM 745 C C . ARG A 1 93 ? -8.724 2.426 -1.056 1.00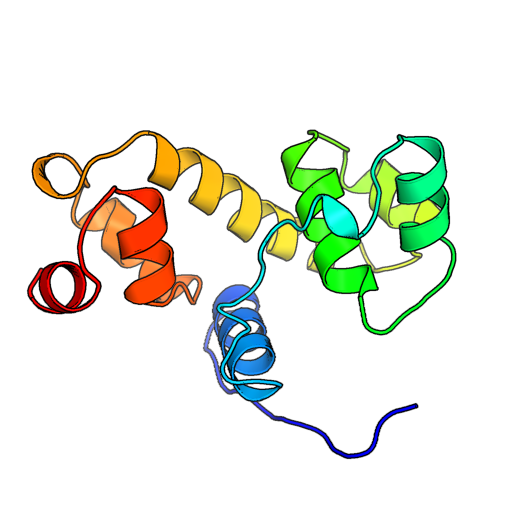 97.50 93 ARG A C 1
ATOM 747 O O . ARG A 1 93 ? -9.318 3.224 -0.343 1.00 97.50 93 ARG A O 1
ATOM 754 N N . ALA A 1 94 ? -8.997 2.255 -2.350 1.00 97.31 94 ALA A N 1
ATOM 755 C CA . ALA A 1 94 ? -10.058 2.991 -3.035 1.00 97.31 94 ALA A CA 1
ATOM 756 C C . ALA A 1 94 ? -11.429 2.743 -2.385 1.00 97.31 94 ALA A C 1
ATOM 758 O O . ALA A 1 94 ? -12.128 3.703 -2.088 1.00 97.31 94 ALA A O 1
ATOM 759 N N . ILE A 1 95 ? -11.748 1.483 -2.066 1.00 97.50 95 ILE A N 1
ATOM 760 C CA . ILE A 1 95 ? -12.973 1.104 -1.344 1.00 97.50 95 ILE A CA 1
ATOM 761 C C . ILE A 1 95 ? -13.038 1.781 0.033 1.00 97.50 95 ILE A C 1
ATOM 763 O O . ILE A 1 95 ? -14.072 2.313 0.418 1.00 97.50 95 ILE A O 1
ATOM 767 N N . LEU A 1 96 ? -11.944 1.766 0.798 1.00 97.19 96 LEU A N 1
ATOM 768 C CA . LEU A 1 96 ? -11.896 2.366 2.135 1.00 97.19 96 LEU A CA 1
ATOM 769 C C . LEU A 1 96 ? -12.111 3.885 2.108 1.00 97.19 96 LEU A C 1
ATOM 771 O O . LEU A 1 96 ? -12.755 4.402 3.015 1.00 97.19 96 LEU A O 1
ATOM 775 N N . SER A 1 97 ? -11.623 4.577 1.074 1.00 96.00 97 SER A N 1
ATOM 776 C CA . SER A 1 97 ? -11.822 6.023 0.887 1.00 96.00 97 SER A CA 1
ATOM 777 C C . SER A 1 97 ? -13.285 6.430 0.663 1.00 96.00 97 SER A C 1
ATOM 779 O O . SER A 1 97 ? -13.598 7.615 0.732 1.00 96.00 97 SER A O 1
ATOM 781 N N . GLU A 1 98 ? -14.179 5.485 0.358 1.00 96.88 98 GLU A N 1
ATOM 782 C CA . GLU A 1 98 ? -15.615 5.747 0.179 1.00 96.88 98 GLU A CA 1
ATOM 783 C C . GLU A 1 98 ? -16.388 5.747 1.509 1.00 96.88 98 GLU A C 1
ATOM 785 O O . GLU A 1 98 ? -17.560 6.129 1.545 1.00 96.88 98 GLU A O 1
ATOM 790 N N . TYR A 1 99 ? -15.747 5.333 2.607 1.00 96.56 99 TYR A N 1
ATOM 791 C CA . TYR A 1 99 ? -16.358 5.236 3.929 1.00 96.56 99 TYR A CA 1
ATO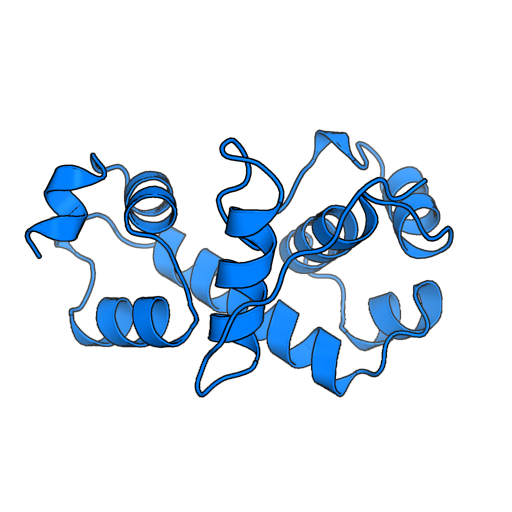M 792 C C . TYR A 1 99 ? -15.846 6.314 4.888 1.00 96.56 99 TYR A C 1
ATOM 794 O O . TYR A 1 99 ? -14.726 6.805 4.797 1.00 96.56 99 TYR A O 1
ATOM 802 N N . SER A 1 100 ? -16.671 6.614 5.886 1.00 95.50 100 SER A N 1
ATOM 803 C CA . SER A 1 100 ? -16.272 7.271 7.132 1.00 95.50 100 SER A CA 1
ATOM 804 C C . SER A 1 100 ? -16.157 6.241 8.259 1.00 95.50 100 SER A C 1
ATOM 806 O O . SER A 1 100 ? -16.645 5.115 8.130 1.00 95.50 100 SER A O 1
ATOM 808 N N . LYS A 1 101 ? -15.570 6.627 9.399 1.00 93.56 101 LYS A N 1
ATOM 809 C CA . LYS A 1 101 ? -15.497 5.778 10.605 1.00 93.56 101 LYS A CA 1
ATOM 810 C C . LYS A 1 101 ? -16.842 5.127 10.952 1.00 93.56 101 LYS A C 1
ATOM 812 O O . LYS A 1 101 ? -16.891 3.930 11.212 1.00 93.56 101 LYS A O 1
ATOM 817 N N . ASP A 1 102 ? -17.921 5.907 10.914 1.00 93.81 102 ASP A N 1
ATOM 818 C CA . ASP A 1 102 ? -19.254 5.469 11.346 1.00 93.81 102 ASP A CA 1
ATOM 819 C C . ASP A 1 102 ? -19.977 4.597 10.309 1.00 93.81 102 ASP A C 1
ATOM 821 O O . ASP A 1 102 ? -20.939 3.905 10.635 1.00 93.81 102 ASP A O 1
ATOM 825 N N . THR A 1 103 ? -19.533 4.633 9.049 1.00 96.06 103 THR A N 1
ATOM 826 C CA . THR A 1 103 ? -20.155 3.894 7.939 1.00 96.06 103 THR A CA 1
ATOM 827 C C . THR A 1 103 ? -19.332 2.691 7.488 1.00 96.06 103 THR A C 1
ATOM 829 O O . THR A 1 103 ? -19.831 1.884 6.703 1.00 96.06 103 THR A O 1
ATOM 832 N N . LEU A 1 104 ? -18.101 2.538 7.992 1.00 95.94 104 LEU A N 1
ATOM 833 C CA . LEU A 1 104 ? -17.194 1.454 7.636 1.00 95.94 104 LEU A CA 1
ATOM 834 C C . LEU A 1 104 ? -17.736 0.096 8.126 1.00 95.94 104 LEU A C 1
A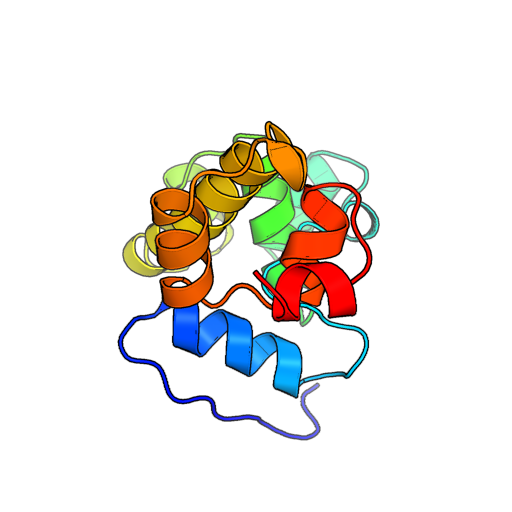TOM 836 O O . LEU A 1 104 ? -17.788 -0.154 9.333 1.00 95.94 104 LEU A O 1
ATOM 840 N N . PRO A 1 105 ? -18.083 -0.840 7.223 1.00 96.94 105 PRO A N 1
ATOM 841 C CA . PRO A 1 105 ? -18.581 -2.144 7.637 1.00 96.94 105 PRO A CA 1
ATOM 842 C C . PRO A 1 105 ? -17.488 -2.971 8.324 1.00 96.94 105 PRO A C 1
ATOM 844 O O . PRO A 1 105 ? -16.370 -3.085 7.815 1.00 96.94 105 PRO A O 1
ATOM 847 N N . ALA A 1 106 ? -17.831 -3.658 9.418 1.00 96.75 106 ALA A N 1
ATOM 848 C CA . ALA A 1 106 ? -16.894 -4.512 10.161 1.00 96.75 106 ALA A CA 1
ATOM 849 C C . ALA A 1 106 ? -16.226 -5.592 9.284 1.00 96.75 106 ALA A C 1
ATOM 851 O O . ALA A 1 106 ? -15.053 -5.921 9.460 1.00 96.75 106 ALA A O 1
ATOM 852 N N . 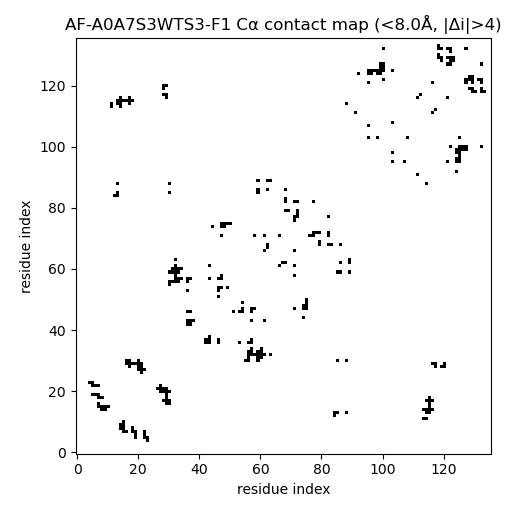ALA A 1 107 ? -16.950 -6.126 8.294 1.00 97.31 107 ALA A N 1
ATOM 853 C CA . ALA A 1 107 ? -16.399 -7.083 7.337 1.00 97.31 107 ALA A CA 1
ATOM 854 C C . ALA A 1 107 ? -15.317 -6.455 6.437 1.00 97.31 107 ALA A C 1
ATOM 856 O O . ALA A 1 107 ? -14.284 -7.085 6.199 1.00 97.31 107 ALA A O 1
ATOM 857 N N . THR A 1 108 ? -15.527 -5.219 5.973 1.00 97.38 108 THR A N 1
ATOM 858 C CA . THR A 1 108 ? -14.556 -4.459 5.169 1.00 97.38 108 THR A CA 1
ATOM 859 C C . THR A 1 108 ? -13.324 -4.124 6.002 1.00 97.38 108 THR A C 1
ATOM 861 O O . THR A 1 108 ? -12.205 -4.388 5.562 1.00 97.38 108 THR A O 1
ATOM 864 N N . LEU A 1 109 ? -13.518 -3.658 7.242 1.00 97.38 109 LEU A N 1
ATOM 865 C CA . LEU A 1 109 ? -12.431 -3.434 8.197 1.00 97.38 109 LEU A CA 1
ATOM 866 C C . LEU A 1 109 ? -11.600 -4.711 8.393 1.00 97.38 109 LEU A C 1
ATOM 868 O O . LEU A 1 109 ? -10.382 -4.694 8.221 1.00 97.38 109 LEU A O 1
ATOM 872 N N . LEU A 1 110 ? -12.245 -5.851 8.656 1.00 97.56 110 LEU A N 1
ATOM 873 C CA . LEU A 1 110 ? -11.560 -7.133 8.827 1.00 97.56 110 LEU A CA 1
ATOM 874 C C . LEU A 1 110 ? -10.751 -7.542 7.584 1.00 97.56 110 LEU A C 1
ATOM 876 O O . LEU A 1 110 ? -9.636 -8.052 7.716 1.00 97.56 110 LEU A O 1
ATOM 880 N N . GLN A 1 111 ? -11.290 -7.332 6.380 1.00 97.56 111 GLN A N 1
ATOM 881 C CA . GLN A 1 111 ? -10.581 -7.600 5.121 1.00 97.56 111 GLN A CA 1
ATOM 882 C C . GLN A 1 111 ? -9.364 -6.682 4.946 1.00 97.56 111 GLN A C 1
ATOM 884 O O . GLN A 1 111 ? -8.288 -7.157 4.570 1.00 97.56 111 GLN A O 1
ATOM 889 N N . ALA A 1 112 ? -9.493 -5.396 5.280 1.00 97.75 112 ALA A N 1
ATOM 890 C CA . ALA A 1 112 ? -8.383 -4.451 5.257 1.00 97.75 112 ALA A CA 1
ATOM 891 C C . ALA A 1 112 ? -7.277 -4.858 6.247 1.00 97.75 112 ALA A C 1
ATOM 893 O O . ALA A 1 112 ? -6.109 -4.961 5.866 1.00 97.75 112 ALA A O 1
ATOM 894 N N . LYS A 1 113 ? -7.629 -5.215 7.490 1.00 97.75 113 LYS A N 1
ATOM 895 C CA . LYS A 1 113 ? -6.655 -5.696 8.489 1.00 97.75 113 LYS A CA 1
ATOM 896 C C . LYS A 1 113 ? -5.936 -6.967 8.029 1.00 97.75 113 LYS A C 1
ATOM 898 O O . LYS A 1 113 ? -4.712 -7.037 8.120 1.00 97.75 113 LYS A O 1
ATOM 903 N N . LYS A 1 114 ? -6.660 -7.939 7.459 1.00 97.38 114 LYS A N 1
ATOM 904 C CA . LYS A 1 114 ? -6.077 -9.162 6.864 1.00 97.38 114 LYS A CA 1
ATOM 905 C C . LYS A 1 114 ? -5.173 -8.889 5.656 1.00 97.38 114 LYS A C 1
ATOM 907 O O . LYS A 1 114 ? -4.334 -9.724 5.326 1.00 97.38 114 LYS A O 1
ATOM 912 N N . SER A 1 115 ? -5.344 -7.738 5.012 1.00 97.38 115 SER A N 1
ATOM 913 C CA . SER A 1 115 ? -4.504 -7.270 3.904 1.00 97.38 115 SER A CA 1
ATOM 914 C C . SER A 1 115 ? -3.318 -6.419 4.374 1.00 97.38 115 SER A C 1
ATOM 916 O O . SER A 1 115 ? -2.540 -5.964 3.545 1.00 97.38 115 SER A O 1
ATOM 918 N N . GLY A 1 116 ? -3.154 -6.206 5.686 1.00 97.81 116 GLY A N 1
ATOM 919 C CA . GLY A 1 116 ? -1.990 -5.537 6.272 1.00 97.81 116 GLY A CA 1
ATOM 920 C C . GLY A 1 116 ? -2.136 -4.045 6.573 1.00 97.81 116 GLY A C 1
ATOM 921 O O . GLY A 1 116 ? -1.132 -3.439 6.959 1.00 97.81 116 GLY A O 1
ATOM 922 N N . PHE A 1 117 ? -3.332 -3.461 6.435 1.00 98.25 117 PHE A N 1
ATOM 923 C CA . PHE A 1 117 ? -3.558 -2.035 6.703 1.00 98.25 117 PHE A CA 1
ATOM 924 C C . PHE A 1 117 ? -3.350 -1.690 8.192 1.00 98.25 117 PHE A C 1
ATOM 926 O O . PHE A 1 117 ? -3.882 -2.366 9.087 1.00 98.25 117 PHE A O 1
ATOM 933 N N . SER A 1 118 ? -2.564 -0.643 8.465 1.00 97.56 118 SER A N 1
ATOM 934 C CA . SER A 1 118 ? -2.381 -0.093 9.816 1.00 97.56 118 SER A CA 1
ATOM 935 C C . SER A 1 118 ? -3.625 0.682 10.269 1.00 97.56 118 SER A C 1
ATOM 937 O O . SER A 1 118 ? -4.437 1.112 9.449 1.00 97.56 118 SER A O 1
ATOM 939 N N . ASP A 1 119 ? -3.787 0.859 11.582 1.00 97.19 119 ASP A N 1
ATOM 940 C CA . ASP A 1 119 ? -4.876 1.690 12.126 1.00 97.19 119 ASP A CA 1
ATOM 941 C C . ASP A 1 119 ? -4.717 3.150 11.676 1.00 97.19 119 ASP A C 1
ATOM 943 O O . ASP A 1 119 ? -5.704 3.828 11.399 1.00 97.19 119 ASP A O 1
ATOM 947 N N . ARG A 1 120 ? -3.469 3.604 11.502 1.00 96.31 120 ARG A N 1
ATOM 948 C CA . ARG A 1 120 ? -3.136 4.929 10.980 1.00 96.31 120 ARG A CA 1
ATOM 949 C C . ARG A 1 120 ? -3.519 5.091 9.506 1.00 96.31 120 ARG A C 1
ATOM 951 O O . ARG A 1 120 ? -4.160 6.085 9.178 1.00 96.31 120 ARG A O 1
ATOM 958 N N . GLN A 1 121 ? -3.231 4.117 8.633 1.00 96.62 121 GLN A N 1
ATOM 959 C CA . GLN A 1 121 ? -3.703 4.134 7.235 1.00 96.62 121 GLN A CA 1
ATOM 960 C C . GLN A 1 121 ? -5.228 4.212 7.169 1.00 96.62 121 GLN A C 1
ATOM 962 O O . GLN A 1 121 ? -5.782 5.014 6.423 1.00 96.62 121 GLN A O 1
ATOM 967 N N . LEU A 1 122 ? -5.906 3.384 7.965 1.00 97.31 122 LEU A N 1
ATOM 968 C CA . LEU A 1 122 ? -7.363 3.368 8.029 1.00 97.31 122 LEU A CA 1
ATOM 969 C C . LEU A 1 122 ? -7.910 4.709 8.517 1.00 97.31 122 LEU A C 1
ATOM 971 O O . LEU A 1 122 ? -8.798 5.256 7.876 1.00 97.31 122 LEU A O 1
ATOM 975 N N . GLY A 1 123 ? -7.343 5.268 9.587 1.00 96.75 123 GLY A N 1
ATOM 976 C CA . GLY A 1 123 ? -7.742 6.566 10.125 1.00 96.75 123 GLY A CA 1
ATOM 977 C C . GLY A 1 123 ? -7.611 7.691 9.101 1.00 96.75 123 GLY A C 1
ATOM 978 O O . GLY A 1 123 ? -8.542 8.473 8.923 1.00 96.75 123 GLY A O 1
ATOM 979 N N . LEU A 1 124 ? -6.505 7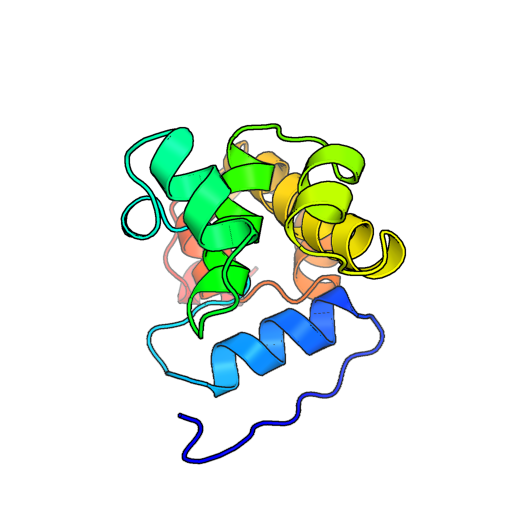.720 8.351 1.00 95.31 124 LEU A N 1
ATOM 980 C CA . LEU A 1 124 ? -6.308 8.673 7.254 1.00 95.31 124 LEU A CA 1
ATOM 981 C C . LEU A 1 124 ? -7.359 8.520 6.147 1.00 95.31 124 LEU A C 1
ATOM 983 O O . LEU A 1 124 ? -7.829 9.521 5.616 1.00 95.31 124 LEU A O 1
ATOM 987 N N . LEU A 1 125 ? -7.727 7.283 5.808 1.00 95.94 125 LEU A N 1
ATOM 988 C CA . LEU A 1 125 ? -8.686 6.990 4.743 1.00 95.94 125 LEU A CA 1
ATOM 989 C C . LEU A 1 125 ? -10.124 7.347 5.113 1.00 95.94 125 LEU A C 1
ATOM 991 O O . LEU A 1 125 ? -10.837 7.889 4.277 1.00 95.94 125 LEU A O 1
ATOM 995 N N . VAL A 1 126 ? -10.535 7.076 6.354 1.00 96.00 126 VAL A N 1
ATOM 996 C CA . VAL A 1 126 ? -11.923 7.292 6.801 1.00 96.00 126 VAL A CA 1
ATOM 997 C C . VAL A 1 126 ? -12.130 8.589 7.591 1.00 96.00 126 VAL A C 1
ATOM 999 O O . VAL A 1 126 ? -13.203 8.805 8.159 1.00 96.00 126 VAL A O 1
ATOM 1002 N N . GLY A 1 127 ? -11.102 9.442 7.666 1.00 94.94 127 GLY A N 1
ATOM 1003 C CA . GLY A 1 127 ? -11.157 10.744 8.338 1.00 94.94 127 GLY A CA 1
ATOM 1004 C C . GLY A 1 127 ? -11.263 10.663 9.865 1.00 94.94 127 GLY A C 1
ATOM 1005 O O . GLY A 1 127 ? -11.993 11.443 10.470 1.00 94.94 127 GLY A O 1
ATOM 1006 N N . SER A 1 128 ? -10.557 9.721 10.495 1.00 95.88 128 SER A N 1
ATOM 1007 C CA . SER A 1 128 ? -10.618 9.447 11.936 1.00 95.88 128 SER A CA 1
ATOM 1008 C C . SER A 1 128 ? -9.227 9.395 12.580 1.00 95.88 128 SER A C 1
ATOM 1010 O O . SER A 1 128 ? -8.274 8.949 11.940 1.00 95.88 128 SER A O 1
ATOM 1012 N N . PRO A 1 129 ? -9.081 9.766 13.868 1.00 96.50 129 PRO A N 1
ATOM 1013 C CA . PRO A 1 129 ? -7.858 9.498 14.622 1.00 96.50 129 PRO A CA 1
ATOM 1014 C C . PRO A 1 129 ? -7.509 8.000 14.653 1.00 96.50 129 PRO A C 1
ATOM 1016 O O . PRO A 1 129 ? -8.393 7.146 14.673 1.00 96.50 129 PRO A O 1
ATOM 1019 N N . GLU A 1 130 ? -6.218 7.670 14.719 1.00 95.56 130 GLU A N 1
ATOM 1020 C CA . GLU A 1 130 ? -5.739 6.277 14.789 1.00 95.56 130 GLU A CA 1
ATOM 1021 C C . GLU A 1 130 ? -6.306 5.518 16.000 1.00 95.56 130 GLU A C 1
ATOM 1023 O O . GLU A 1 130 ? -6.761 4.381 15.873 1.00 95.56 130 GLU A O 1
ATOM 1028 N N . LEU A 1 131 ? -6.313 6.156 17.177 1.00 96.31 131 LEU A N 1
ATOM 1029 C CA . LEU A 1 131 ? -6.811 5.545 18.416 1.00 96.31 131 LEU A CA 1
ATOM 1030 C C . LEU A 1 131 ? -8.296 5.186 18.334 1.00 96.31 131 LEU A C 1
ATOM 1032 O O . LEU A 1 131 ? -8.724 4.191 18.915 1.00 96.31 131 LEU A O 1
ATOM 1036 N N . ASP A 1 132 ? -9.055 5.966 17.574 1.00 95.56 132 ASP A N 1
ATOM 1037 C CA . ASP A 1 132 ? -10.471 5.732 17.344 1.00 95.56 132 ASP A CA 1
ATOM 1038 C C . ASP A 1 132 ? -10.702 4.496 16.475 1.00 95.56 132 ASP A C 1
ATOM 1040 O O . ASP A 1 132 ? -11.646 3.758 16.730 1.00 95.56 132 ASP A O 1
ATOM 1044 N N . ILE A 1 133 ? -9.835 4.246 15.487 1.00 96.56 133 ILE A N 1
ATOM 1045 C CA . ILE A 1 133 ? -9.883 3.027 14.669 1.00 96.56 133 ILE A CA 1
ATOM 1046 C C . ILE A 1 133 ? -9.488 1.803 15.487 1.00 96.56 133 ILE A C 1
ATOM 1048 O O . ILE A 1 133 ? -10.107 0.753 15.359 1.00 96.56 133 ILE A O 1
ATOM 1052 N N . ARG A 1 134 ? -8.481 1.933 16.355 1.00 94.69 134 ARG A N 1
ATOM 1053 C CA . ARG A 1 134 ? -8.021 0.846 17.229 1.00 94.69 134 ARG A CA 1
ATOM 1054 C C . ARG A 1 134 ? -9.103 0.361 18.204 1.00 94.69 134 ARG A C 1
ATOM 1056 O O . ARG A 1 134 ? -9.023 -0.767 18.684 1.00 94.69 134 ARG A O 1
ATOM 1063 N N . ALA A 1 135 ? -10.061 1.225 18.534 1.00 93.44 135 ALA A N 1
ATOM 1064 C CA . ALA A 1 135 ? -11.155 0.929 19.451 1.00 93.44 135 ALA A CA 1
ATOM 1065 C C . ALA A 1 135 ? -12.388 0.283 18.779 1.00 93.44 135 ALA A C 1
ATOM 1067 O O . ALA A 1 135 ? -13.307 -0.099 19.505 1.00 93.44 135 ALA A O 1
ATOM 1068 N N . LEU A 1 136 ? -12.419 0.184 17.440 1.00 86.94 136 LEU A N 1
ATOM 1069 C CA . LEU A 1 136 ? -13.474 -0.488 16.659 1.00 86.94 136 LEU A CA 1
ATOM 1070 C C . LEU A 1 136 ? -13.278 -2.011 16.628 1.00 86.94 136 LEU A C 1
ATOM 1072 O O . LEU A 1 136 ? -14.307 -2.720 16.698 1.00 86.94 136 LEU A O 1
#

Foldseek 3Di:
DDPDAFFADAPDPLQRQQVRQCVVDVVGQGQEADCVCDVDPVSLLVLLQDDDPCSSNSLLNCLLVVHDLVSSCVRNVPPSVVSVLSNVLSVLLVVLLVAAPVRDDPVSLVVNVNSNGQLPSSCVSRVHDSVSSVVD

Mean predicted aligned error: 2.84 Å

Solvent-access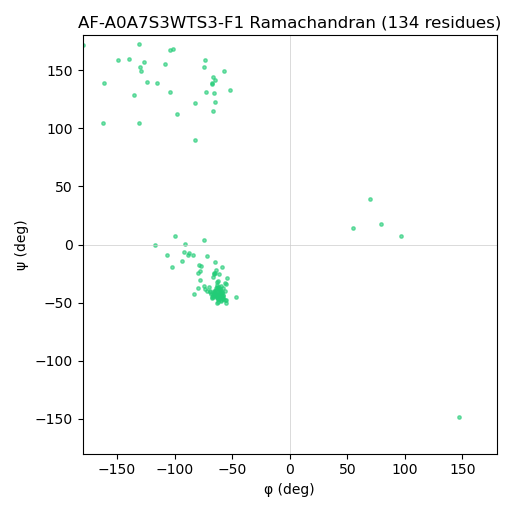ible surface area (backbone atoms only — not comparable to full-atom values): 7622 Å² total; per-residue (Å²): 131,88,91,77,85,75,86,49,87,51,98,40,69,45,19,15,49,20,45,30,42,33,64,76,39,91,86,41,68,34,90,49,62,37,62,90,67,30,89,47,72,68,42,41,52,47,33,41,51,48,87,54,95,60,25,69,28,36,51,36,32,40,46,72,73,65,51,52,58,66,61,52,23,73,45,52,70,51,60,58,72,59,47,52,46,52,42,52,53,52,51,52,49,58,59,44,53,77,30,39,72,93,67,53,50,70,68,57,52,52,52,41,49,64,42,29,57,39,46,55,52,50,10,68,42,24,75,41,58,36,72,62,49,71,72,109

InterPro domains:
  IPR005480 Carbamoyl-phosphate synthetase, large subunit oligomerisation domain [PF02787] (47-125)
  IPR005480 Carbamoyl-phosphate synthetase, large subunit oligomerisation domain [SM01096] (44-136)
  IPR036897 Carbamoyl-phosphate synthetase, large subunit oligomerisation domain superfamily [G3DSA:1.10.1030.10] (28-136)
  IPR036897 Carbamoyl-phosphate synthetase, large subunit oligomerisation domain superfamily [SSF48108] (18-135)

Secondary structure (DSSP, 8-state):
--S-------SSHHHHHHHHHHHH-TT--SS---GGG-SSHHHHHHHHHS--TTHHHHHHHHHHTT--HHHHHHHH---HHHHHHHHHHHHHHHHHTT--TTT--HHHHHHHHHTT--HHHHHHHHT--HHHHHT-

Radius of gyration: 15.09 Å; Cα contacts (8 Å, |Δi|>4): 178; chains: 1; bounding box: 42×30×39 Å

Sequence (136 aa):
KSVGEVMAIGRTFEESLQKALRMTDPIIEGFEPNEFVAETEDDLVRSLAVASDTRIYAIAEALKRGWTVDRIHQLTSIDPWFLWKLKRISDMRAILSEYSKDTLPAATLLQAKKSGFSDRQLGLLVGSPELDIRAL

Nearest PDB structures (foldseek):
  6uel-assembly1_A  TM=9.265E-01  e=3.723E-10  Homo sapiens
  6uel-assembly2_B  TM=9.420E-01  e=1.052E-09  Homo sapiens
  1m6v-assembly1_G  TM=9.343E-01  e=1.650E-08  Escherichia coli
  1bxr-assembly1_A  TM=9.202E-01  e=2.500E-08  Escherichia coli
  1c30-assembly1_A  TM=9.312E-01  e=5.738E-08  Escherichia coli

pLDDT: mean 95.65, std 4.52, range [74.12, 98.75]